Protein 2CCQ (pdb70)

B-factor: mean 21.94, std 9.32, range [10.46, 54.35]

Radius of gyration: 12.27 Å; Cα contacts (8 Å, |Δi|>4): 135; chains: 1; bounding box: 25×28×32 Å

GO terms:
  GO:0000224 peptide-N4-(N-acetyl-beta-glucosaminyl)asparagine amidase activity (F, 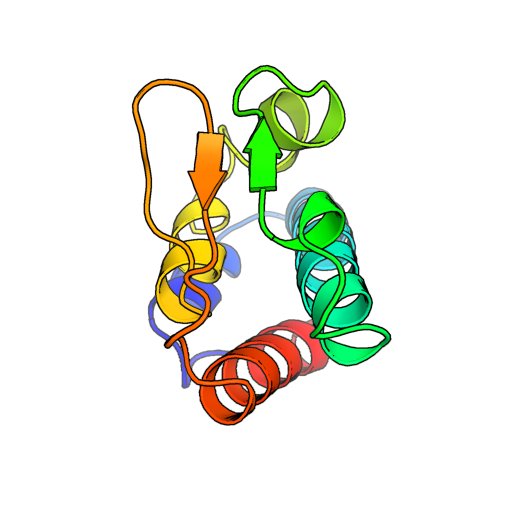IGI)
  GO:0000224 peptide-N4-(N-acetyl-beta-glucosaminyl)asparagine amidase activity (F, TAS)
  GO:0005829 cytosol (C, TAS)
  GO:0006457 protein folding (P, TAS)
  GO:0005515 protein binding (F, IPI)
  GO:0005737 cytoplasm (C, IDA)
  GO:0006516 glycoprotein catabolic process (P, IDA)

Sequence (99 aa):
GSASPAVAELCQNTPETFLEASKLLLTYADNILRNPNDEKYRSIRIGNTAFSTRLLPVRGAVECLFEMGFEEGETHLIFPKKASVEQLQKIRDLIAIER

Foldseek 3Di:
DVVDPLLVFLVPDDDVLLVLLLVVLLVLLVVCVVPVPDQVSFKDFCPDPSNVPRAPPGTSRVVLVVQLQWPDDPTITGRDNPGDNVSNVVSNVVSVVVD

CATH classification: 1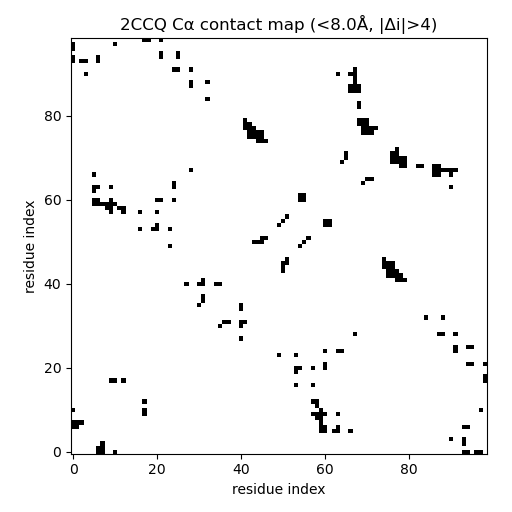.20.58.2190

Secondary structure (DSSP, 8-state):
-TTSHHHHHHTSS-HHHHHHHHHHHHHHHHHHHH-TT-GGGGEEETT-HHHHHHTTTSTTHHHHHHHHT-EE-SSEEE--TTS-HHHHHHHHHHHHTT-

Organism: Homo sapiens (NCBI:txid9606)

Nearest PDB structures (foldseek):
  2ccq-assembly1_A  TM=1.010E+00  e=1.259E-17  Homo sapiens
  2cm0-assembly1_A  TM=1.009E+00  e=4.003E-17  Homo sapiens
  2hpj-assembly1_A  TM=9.943E-01  e=2.672E-15  Mus musculus
  2d5u-assembly1_A  TM=7.540E-01  e=5.397E-12  Mus musculus
  8fcr-assembly1_G  TM=7.602E-01  e=5.548E-04  Homo sapiens

InterPro domains:
  IPR002931 Transglutaminase-like [PF01841] (274-354)
  IPR002931 Transglutaminase-like [SM00460] (301-356)
  IPR006588 Peptide N glycanase, PAW domain [PF04721] (457-651)
  IPR006588 Peptide N glycanase, PAW domain [PS51398] (454-654)
  IPR006588 Peptide N glycanase, PAW domain [SM00613] (487-579)
  IPR008979 Galactose-binding-like domain superfamily [SSF49785] (477-653)
  IPR018997 PUB domain [PF09409] (26-102)
  IPR036339 PUB-like domain superfamily [SSF143503] (13-116)
  IPR038680 PAW domain superfamily [G3DSA:2.60.120.1020] (474-654)
  IPR038765 Papain-like cysteine peptidase superfamily [SSF54001] (172-447)
  IPR050883 Peptide-N(4)-(N-acetyl-beta-glucosaminyl)asparagine amidase [PTHR12143] (3-651)

Solvent-accessible surface area: 5670 Å² total; per-residue (Å²): 3,106,82,2,97,5,0,37,68,0,50,110,39,89,97,130,45,14,71,89,0,0,132,16,0,19,58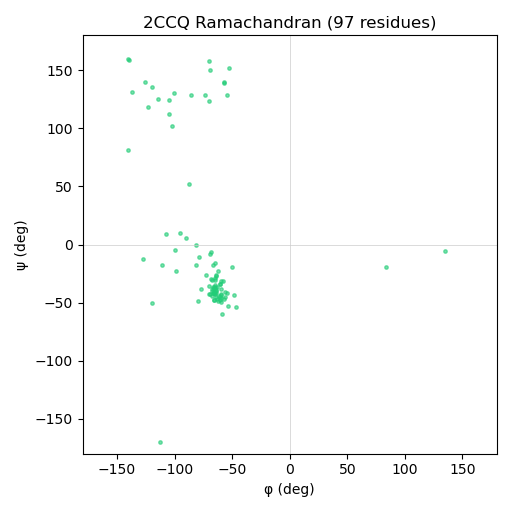,29,0,36,36,0,53,155,68,54,147,53,140,130,64,23,46,10,126,40,49,49,108,16,2,36,92,93,0,100,94,21,130,3,0,20,84,0,0,81,49,0,20,4,96,114,33,181,82,60,1,72,2,24,188,181,21,52,59,127,66,0,75,117,4,55,63,27,0,31,119,69,132

Structure (mmCIF, N/CA/C/O backbone):
data_2CCQ
#
_entry.id   2CCQ
#
_cell.length_a   73.516
_cell.length_b   73.516
_cell.length_c   33.001
_cell.angle_alpha   90.00
_cell.angle_beta   90.00
_cell.angle_gamma   120.00
#
_symmetry.space_group_name_H-M   'P 65'
#
loop_
_entity.id
_entity.type
_entity.pdbx_description
1 polymer 'PEPTIDE N-GLYCANASE HOMOLOG'
2 non-polymer GLYCEROL
3 water water
#
loop_
_atom_site.group_PDB
_atom_site.id
_atom_site.type_symbol
_atom_site.label_atom_id
_atom_site.label_alt_id
_atom_site.label_comp_id
_atom_site.label_asym_id
_atom_site.label_entity_id
_atom_site.label_seq_id
_atom_site.pdbx_PDB_ins_code
_atom_site.Cartn_x
_atom_site.Cartn_y
_atom_site.Cartn_z
_atom_site.occupancy
_atom_site.B_iso_or_equiv
_atom_site.auth_seq_id
_atom_site.auth_comp_id
_atom_site.auth_asym_id
_atom_site.auth_atom_id
_atom_site.pdbx_PDB_model_num
ATOM 1 N N . GLY A 1 1 ? 44.934 31.452 11.090 1.00 23.17 11 GLY A N 1
ATOM 2 C CA . GLY A 1 1 ? 43.768 32.275 10.699 1.00 30.29 11 GLY A CA 1
ATOM 3 C C . GLY A 1 1 ? 42.439 31.791 11.246 1.00 30.83 11 GLY A C 1
ATOM 4 O O . GLY A 1 1 ? 42.179 31.898 12.441 1.00 28.99 11 GLY A O 1
ATOM 5 N N . SER A 1 2 ? 41.606 31.247 10.362 1.00 33.31 12 SER A N 1
ATOM 6 C CA . SER A 1 2 ? 40.281 30.756 10.723 1.00 33.69 12 SER A CA 1
ATOM 7 C C . SER A 1 2 ? 40.237 29.822 11.931 1.00 33.19 12 SER A C 1
ATOM 8 O O . SER A 1 2 ? 39.177 29.633 12.524 1.00 34.13 12 SER A O 1
ATOM 11 N N . ALA A 1 3 ? 41.374 29.234 12.295 1.00 31.66 13 ALA A N 1
ATOM 12 C CA . ALA A 1 3 ? 41.417 28.337 13.447 1.00 30.30 13 ALA A CA 1
ATOM 13 C C . ALA A 1 3 ? 41.162 29.142 14.719 1.00 29.84 13 ALA A C 1
ATOM 14 O O . ALA A 1 3 ? 40.840 28.588 15.772 1.00 29.89 13 ALA A O 1
ATOM 16 N N . SER A 1 4 ? 41.312 30.458 14.606 1.00 25.98 14 SER A N 1
ATOM 17 C CA . SER A 1 4 ? 41.096 31.367 15.724 1.00 24.18 14 SER A CA 1
ATOM 18 C C . SER A 1 4 ? 39.900 32.275 15.453 1.00 22.52 14 SER A C 1
ATOM 19 O O . SER A 1 4 ? 39.841 32.949 14.425 1.00 21.53 14 SER A O 1
ATOM 22 N N . PRO A 1 5 ? 38.920 32.291 16.370 1.00 22.42 15 PRO A N 1
ATOM 23 C CA . PRO A 1 5 ? 37.730 33.132 16.207 1.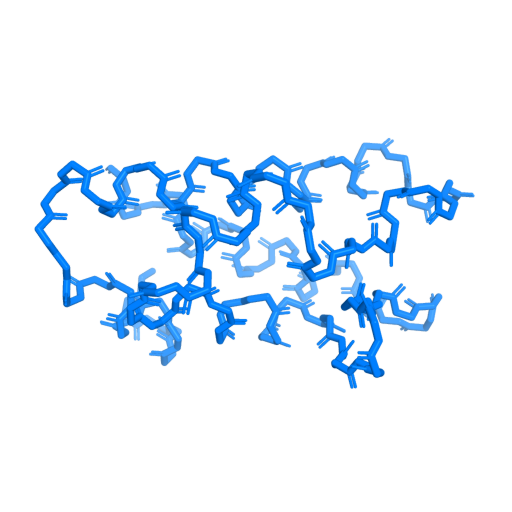00 21.56 15 PRO A CA 1
ATOM 24 C C . PRO A 1 5 ? 38.079 34.611 16.023 1.00 20.83 15 PRO A C 1
ATOM 25 O O . PRO A 1 5 ? 37.530 35.284 15.152 1.00 18.91 15 PRO A O 1
ATOM 29 N N . ALA A 1 6 ? 38.994 35.114 16.847 1.00 19.95 16 ALA A N 1
ATOM 30 C CA . ALA A 1 6 ? 39.400 36.513 16.758 1.00 18.24 16 ALA A CA 1
ATOM 31 C C . ALA A 1 6 ? 40.121 36.799 15.444 1.00 17.83 16 ALA A C 1
ATOM 32 O O . ALA A 1 6 ? 39.905 37.841 14.831 1.00 17.47 16 ALA A O 1
ATOM 34 N N . VAL A 1 7 ? 40.984 35.884 15.010 1.00 19.21 17 VAL A N 1
ATOM 35 C CA . VAL A 1 7 ? 41.693 36.091 13.752 1.00 18.53 17 VAL A CA 1
ATOM 36 C C . VAL A 1 7 ? 40.687 36.062 12.606 1.00 18.87 17 VAL A C 1
ATOM 37 O O . VAL A 1 7 ? 40.795 36.838 11.661 1.00 16.70 17 VAL A O 1
ATOM 41 N N . ALA A 1 8 ? 39.698 35.175 12.702 1.00 19.64 18 ALA A N 1
ATOM 42 C CA . ALA A 1 8 ? 38.678 35.080 11.662 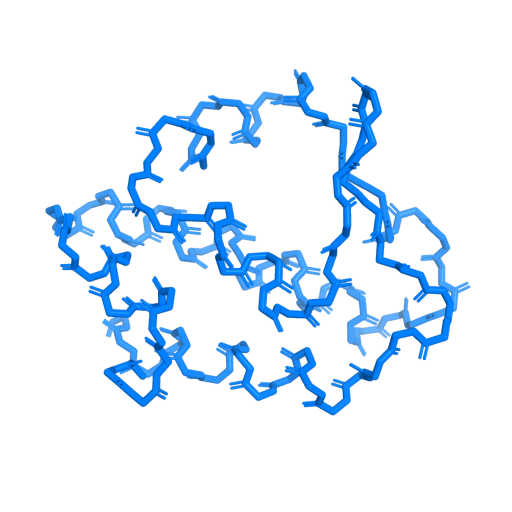1.00 20.41 18 ALA A CA 1
ATOM 43 C C . ALA A 1 8 ? 37.965 36.424 11.540 1.00 19.77 18 ALA A C 1
ATOM 44 O O . ALA A 1 8 ? 37.620 36.861 10.441 1.00 20.17 18 ALA A O 1
ATOM 46 N N . GLU A 1 9 ? 37.744 37.073 12.680 1.00 18.17 19 GLU A N 1
ATOM 47 C CA . GLU A 1 9 ? 37.097 38.378 12.707 1.00 18.76 19 GLU A CA 1
ATOM 48 C C . GLU A 1 9 ? 38.035 39.423 12.118 1.00 18.31 19 GLU A C 1
ATOM 49 O O . GLU A 1 9 ? 37.613 40.290 11.354 1.00 17.81 19 GLU A O 1
ATOM 55 N N . LEU A 1 10 ? 39.312 39.341 12.487 1.00 16.59 20 LEU A N 1
ATOM 56 C CA . LEU A 1 10 ? 40.303 40.282 11.984 1.00 16.87 20 LEU A CA 1
ATOM 57 C C . LEU A 1 10 ? 40.382 40.181 10.463 1.00 17.48 20 LEU A C 1
ATOM 58 O O . LEU A 1 10 ? 40.605 41.179 9.772 1.00 15.85 20 LEU A O 1
ATOM 63 N N . CYS A 1 11 ? 40.189 38.971 9.945 1.00 19.16 21 CYS A N 1
ATOM 64 C CA . CYS A 1 11 ? 40.234 38.741 8.505 1.00 21.17 21 CYS A CA 1
ATOM 65 C C . CYS A 1 11 ? 39.110 39.454 7.762 1.00 21.91 21 CYS A C 1
ATOM 66 O O . CYS A 1 11 ? 39.169 39.606 6.542 1.00 21.92 21 CYS A O 1
ATOM 69 N N . GLN A 1 12 ? 38.087 39.885 8.495 1.00 21.36 22 GLN A N 1
ATOM 70 C CA . GLN A 1 12 ? 36.967 40.599 7.892 1.00 23.25 22 GLN A CA 1
ATOM 71 C C . GLN A 1 12 ? 37.287 42.091 7.833 1.00 23.57 22 GLN A C 1
ATOM 72 O O . GLN A 1 12 ? 36.517 42.935 8.304 1.00 26.70 22 GLN A O 1
ATOM 78 N N . ASN A 1 13 ? 38.449 42.398 7.270 1.00 20.22 23 ASN A N 1
ATOM 79 C CA . ASN A 1 13 ? 38.922 43.766 7.107 1.00 19.32 23 ASN A CA 1
ATOM 80 C C . ASN A 1 13 ? 39.579 43.837 5.740 1.00 18.52 23 ASN A C 1
ATOM 81 O O . ASN A 1 13 ? 39.956 42.810 5.180 1.00 19.85 23 ASN A O 1
ATOM 86 N N . THR A 1 14 ? 39.715 45.041 5.202 1.00 18.97 24 THR A N 1
ATOM 87 C CA . THR A 1 14 ? 40.381 45.200 3.920 1.00 19.54 24 THR A CA 1
ATOM 88 C C . THR A 1 14 ? 41.864 44.908 4.163 1.00 19.08 24 THR A C 1
ATOM 89 O O . THR A 1 14 ? 42.340 45.000 5.295 1.00 19.45 24 THR A O 1
ATOM 93 N N . PRO A 1 15 ? 42.605 44.542 3.108 1.00 18.23 25 PRO A N 1
ATOM 94 C CA . PRO A 1 15 ? 44.036 44.218 3.162 1.00 18.97 25 PRO A CA 1
ATOM 95 C C . PRO A 1 15 ? 44.953 45.175 3.924 1.00 17.91 25 PRO A C 1
ATOM 96 O O . PRO A 1 15 ? 45.704 44.746 4.802 1.00 18.09 25 PRO A O 1
ATOM 100 N N . GLU A 1 16 ? 44.907 46.462 3.588 1.00 18.75 26 GLU A N 1
ATOM 101 C CA . GLU A 1 16 ? 45.776 47.438 4.253 1.00 18.61 26 GLU A CA 1
ATOM 102 C C . GLU A 1 16 ? 45.546 47.499 5.756 1.00 18.49 26 GLU A C 1
ATOM 103 O O . GLU A 1 16 ? 46.500 47.541 6.534 1.00 19.34 26 GLU A O 1
ATOM 109 N N . THR A 1 17 ? 44.280 47.501 6.163 1.00 17.95 27 THR A N 1
ATOM 110 C CA . THR A 1 17 ? 43.938 47.549 7.577 1.00 17.12 27 THR A CA 1
ATOM 111 C C . THR A 1 17 ? 44.355 46.259 8.273 1.00 16.81 27 THR A C 1
ATOM 112 O O . THR A 1 17 ? 44.844 46.286 9.408 1.00 17.03 27 THR A O 1
ATOM 116 N N . PHE A 1 18 ? 44.165 45.128 7.600 1.00 15.76 28 PHE A N 1
ATOM 117 C CA . PHE A 1 18 ? 44.551 43.850 8.185 1.00 16.89 28 PHE A CA 1
ATOM 118 C C . PHE A 1 18 ? 46.058 43.824 8.405 1.00 17.44 28 PHE A C 1
ATOM 119 O O . PHE A 1 18 ? 46.531 43.426 9.468 1.00 17.78 28 PHE A O 1
ATOM 127 N N . LEU A 1 19 ? 46.808 44.240 7.390 1.00 17.77 29 LEU A N 1
ATOM 128 C CA . LEU A 1 19 ? 48.262 44.236 7.490 1.00 16.78 29 LEU A CA 1
ATOM 129 C C . LEU A 1 19 ? 48.767 45.180 8.570 1.00 16.32 29 LEU A C 1
ATOM 130 O O . LEU A 1 19 ? 49.697 44.849 9.303 1.00 16.08 29 LEU A O 1
ATOM 135 N N . GLU A 1 20 ? 48.143 46.347 8.679 1.00 16.12 30 GLU A N 1
ATOM 136 C CA . GLU A 1 20 ? 48.543 47.330 9.679 1.00 16.67 30 GLU A CA 1
ATOM 137 C C . GLU A 1 20 ? 48.277 46.835 11.104 1.00 16.70 30 GLU A C 1
ATOM 138 O O . GLU A 1 20 ? 49.142 46.925 11.975 1.00 16.53 30 GLU A O 1
ATOM 144 N N . ALA A 1 21 ? 47.078 46.313 11.339 1.00 14.02 31 ALA A N 1
ATOM 145 C CA . ALA A 1 21 ? 46.722 45.811 12.661 1.00 13.15 31 ALA A CA 1
ATOM 146 C C . ALA A 1 21 ? 47.533 44.568 13.010 1.00 12.73 31 ALA A C 1
ATOM 147 O O . ALA A 1 21 ? 48.040 44.443 14.126 1.00 13.01 31 ALA A O 1
ATOM 149 N N . SER A 1 22 ? 47.658 43.645 12.060 1.00 11.89 32 SER A N 1
ATOM 150 C CA . SER A 1 22 ? 48.404 42.423 12.329 1.00 12.05 32 SER A CA 1
ATOM 151 C C . SER A 1 22 ? 49.874 42.703 12.623 1.00 12.02 32 SER A C 1
ATOM 152 O O . SER A 1 22 ? 50.470 42.045 13.475 1.00 11.77 32 SER A O 1
ATOM 155 N N . LYS A 1 23 ? 50.463 43.678 11.937 1.00 11.89 33 LYS A N 1
ATOM 156 C CA . LYS A 1 23 ? 51.865 43.998 12.185 1.00 11.40 33 LYS A CA 1
ATOM 157 C C . LYS A 1 23 ? 52.054 44.429 13.639 1.00 13.05 33 LYS A C 1
ATOM 158 O O . LYS A 1 23 ? 52.989 43.983 14.318 1.00 12.95 33 LYS A O 1
ATOM 164 N N . LEU A 1 24 ? 51.165 45.294 14.121 1.00 13.10 34 LEU A N 1
ATOM 165 C CA . LEU A 1 24 ? 51.243 45.765 15.498 1.00 12.56 34 LEU A CA 1
ATOM 166 C C . LEU A 1 24 ? 50.993 44.613 16.474 1.00 12.48 34 LEU A C 1
ATOM 167 O O . LEU A 1 24 ? 51.675 44.495 17.491 1.00 12.48 34 LEU A O 1
ATOM 172 N N . LEU A 1 25 ? 50.017 43.757 16.171 1.00 12.02 35 LEU A N 1
ATOM 173 C CA . LEU A 1 25 ? 49.733 42.623 17.042 1.00 12.42 35 LEU A CA 1
ATOM 174 C C . LEU A 1 25 ? 50.958 41.716 17.166 1.00 11.20 35 LEU A C 1
ATOM 175 O O . LEU A 1 25 ? 51.285 41.249 18.259 1.00 11.92 35 LEU A O 1
ATOM 180 N N . LEU A 1 26 ? 51.631 41.460 16.048 1.00 12.41 36 LEU A N 1
ATOM 181 C CA . LEU A 1 26 ? 52.819 40.615 16.082 1.00 12.48 36 LEU A CA 1
ATOM 182 C C . LEU A 1 26 ? 53.927 41.284 16.888 1.00 12.09 36 LEU A C 1
ATOM 183 O O . LEU A 1 26 ? 54.684 40.614 17.593 1.00 12.79 36 LEU A O 1
ATOM 188 N N . THR A 1 27 ? 54.025 42.605 16.787 1.00 12.20 37 THR A N 1
ATOM 189 C CA . THR A 1 27 ? 55.051 43.319 17.536 1.00 12.91 37 THR A CA 1
ATOM 190 C C . THR A 1 27 ? 54.825 43.173 19.039 1.00 12.42 37 THR A C 1
ATOM 191 O O . THR A 1 27 ? 55.764 42.910 19.793 1.00 12.62 37 THR A O 1
ATOM 195 N N . TYR A 1 28 ? 53.581 43.336 19.480 1.00 11.96 38 TYR A N 1
ATOM 196 C CA . TYR A 1 28 ? 53.277 43.202 20.900 1.00 11.67 38 TYR A CA 1
ATOM 197 C C . TYR A 1 28 ? 53.604 41.795 21.404 1.00 12.31 38 TYR A C 1
ATOM 198 O O . TYR A 1 28 ? 54.196 41.627 22.474 1.00 12.94 38 TYR A O 1
ATOM 207 N N . ALA A 1 29 ? 53.223 40.784 20.633 1.00 12.98 39 ALA A N 1
ATOM 208 C CA . ALA A 1 29 ? 53.483 39.408 21.033 1.00 13.72 39 ALA A CA 1
ATOM 209 C C . ALA A 1 29 ? 54.985 39.140 21.058 1.00 12.84 39 ALA A C 1
ATOM 210 O O . ALA A 1 29 ? 55.515 38.597 22.028 1.00 14.39 39 ALA A O 1
ATOM 212 N N . ASP A 1 30 ? 55.673 39.541 19.992 1.00 12.64 40 ASP A N 1
ATOM 213 C CA . ASP A 1 30 ? 57.112 39.323 19.894 1.00 13.99 40 ASP A CA 1
ATOM 214 C C . ASP A 1 30 ? 57.932 40.001 20.987 1.00 14.03 40 ASP A C 1
ATOM 215 O O . ASP A 1 30 ? 58.962 39.473 21.412 1.00 14.47 40 ASP A O 1
ATOM 220 N N . ASN A 1 31 ? 57.492 41.169 21.444 1.00 13.19 41 ASN A N 1
ATOM 221 C CA . ASN A 1 31 ? 58.231 41.861 22.494 1.00 13.04 41 ASN A CA 1
ATOM 222 C C . ASN A 1 31 ? 58.230 41.039 23.776 1.00 13.76 41 ASN A C 1
ATOM 223 O O . ASN A 1 31 ? 59.256 40.929 24.454 1.00 14.77 41 ASN A O 1
ATOM 228 N N . ILE A 1 32 ? 57.080 40.460 24.103 1.00 12.29 42 ILE A N 1
ATOM 229 C CA . ILE A 1 32 ? 56.960 39.640 25.300 1.00 12.71 42 ILE A CA 1
ATOM 230 C C . ILE A 1 32 ? 57.741 38.343 25.126 1.00 15.20 42 ILE A C 1
ATOM 231 O O . ILE A 1 32 ? 58.434 37.904 26.037 1.00 15.82 42 ILE A O 1
ATOM 236 N N . LEU A 1 33 ? 57.629 37.736 23.949 1.00 15.99 43 LEU A N 1
ATOM 237 C CA . LEU A 1 33 ? 58.329 36.484 23.674 1.00 17.61 43 LEU A CA 1
ATOM 238 C C . LEU A 1 33 ? 59.842 36.673 23.678 1.00 19.79 43 LEU A C 1
ATOM 239 O O . LEU A 1 33 ? 60.589 35.746 23.994 1.00 21.75 43 LEU A O 1
ATOM 244 N N . ARG A 1 34 ? 60.294 37.875 23.333 1.00 19.07 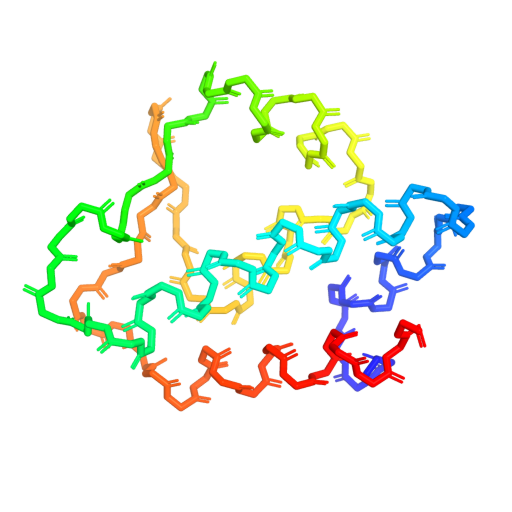44 ARG A N 1
ATOM 245 C CA . ARG A 1 34 ? 61.723 38.170 23.316 1.00 21.20 44 ARG A CA 1
ATOM 246 C C . ARG A 1 34 ? 62.246 38.381 24.737 1.00 21.48 44 ARG A C 1
ATOM 247 O O . ARG A 1 34 ? 63.358 37.965 25.062 1.00 22.47 44 ARG A O 1
ATOM 255 N N . ASN A 1 35 ? 61.440 39.033 25.575 1.00 20.55 45 ASN A N 1
ATOM 256 C CA . ASN A 1 35 ? 61.800 39.299 26.968 1.00 21.41 45 ASN A CA 1
ATOM 257 C C . ASN A 1 35 ? 60.563 39.119 27.844 1.00 20.25 45 ASN A C 1
ATOM 258 O O . ASN A 1 35 ? 59.899 40.091 28.209 1.00 18.48 45 ASN A O 1
ATOM 263 N N . PRO A 1 36 ? 60.241 37.864 28.201 1.00 19.07 46 PRO A N 1
ATOM 264 C CA . PRO A 1 36 ? 59.074 37.555 29.032 1.00 19.63 46 PRO A CA 1
ATOM 265 C C . PRO A 1 36 ? 59.135 38.020 30.482 1.00 21.07 46 PRO A C 1
ATOM 266 O O . PRO A 1 36 ? 58.148 37.906 31.209 1.00 19.90 46 PRO A O 1
ATOM 270 N N . ASN A 1 37 ? 60.279 38.550 30.901 1.00 22.26 47 ASN A N 1
ATOM 271 C CA . ASN A 1 37 ? 60.431 39.000 32.280 1.00 26.01 47 ASN A CA 1
ATOM 272 C C . ASN A 1 37 ? 60.454 40.519 32.441 1.00 27.28 47 ASN A C 1
ATOM 273 O O . ASN A 1 37 ? 60.742 41.025 33.526 1.00 29.61 47 ASN A O 1
ATOM 278 N N . ASP A 1 38 ? 60.145 41.240 31.367 1.00 26.12 48 ASP A N 1
ATOM 279 C CA . ASP A 1 38 ? 60.123 42.703 31.396 1.00 26.13 48 ASP A CA 1
ATOM 280 C C . ASP A 1 38 ? 58.667 43.168 31.420 1.00 25.16 48 ASP A C 1
ATOM 281 O O . ASP A 1 38 ? 57.940 43.003 30.439 1.00 23.24 48 ASP A O 1
ATOM 286 N N . GLU A 1 39 ? 58.244 43.757 32.536 1.00 23.59 49 GLU A N 1
ATOM 287 C CA . GLU A 1 39 ? 56.860 44.207 32.670 1.00 23.37 49 GLU A CA 1
ATOM 288 C C . GLU A 1 39 ? 56.436 45.281 31.675 1.00 21.41 49 GLU A C 1
ATOM 289 O O . GLU A 1 39 ? 55.253 45.434 31.391 1.00 20.15 49 GLU A O 1
ATOM 295 N N . LYS A 1 40 ? 57.402 46.016 31.138 1.00 21.33 50 LYS A N 1
ATOM 296 C CA . LYS A 1 40 ? 57.105 47.066 30.172 1.00 22.10 50 LYS A CA 1
ATOM 297 C C . LYS A 1 40 ? 56.325 46.534 28.968 1.00 20.18 50 LYS A C 1
ATOM 298 O O . LYS A 1 40 ? 55.391 47.174 28.486 1.00 20.01 50 LYS A O 1
ATOM 304 N N . TYR A 1 41 ? 56.710 45.354 28.495 1.00 16.56 51 TYR A N 1
ATOM 305 C CA . TYR A 1 41 ? 56.069 44.741 27.337 1.00 14.49 51 TYR A CA 1
ATOM 306 C C . TYR A 1 41 ? 54.736 44.081 27.666 1.00 12.88 51 TYR A C 1
ATOM 307 O O . TYR A 1 41 ? 53.987 43.699 26.764 1.00 14.39 51 TYR A O 1
ATOM 316 N N . ARG A 1 42 ? 54.438 43.956 28.954 1.00 12.25 52 ARG A N 1
ATOM 317 C CA . ARG A 1 42 ? 53.197 43.322 29.379 1.00 14.81 52 ARG A CA 1
ATOM 318 C C . ARG A 1 42 ? 52.059 44.294 29.654 1.00 15.25 52 ARG A C 1
ATOM 319 O O . ARG A 1 42 ? 51.024 43.907 30.193 1.00 16.86 52 ARG A O 1
ATOM 327 N N . SER A 1 43 ? 52.252 45.557 29.292 1.00 15.76 53 SER A N 1
ATOM 328 C CA . SER A 1 43 ? 51.204 46.553 29.476 1.00 16.92 53 SER A CA 1
ATOM 329 C C . SER A 1 43 ? 51.113 47.441 28.241 1.00 16.68 53 SER A C 1
ATOM 330 O O . SER A 1 43 ? 52.124 47.931 27.731 1.00 19.43 53 SER A O 1
ATOM 333 N N . ILE A 1 44 ? 49.895 47.620 27.743 1.00 15.23 54 ILE A N 1
ATOM 334 C CA . ILE A 1 44 ? 49.658 48.452 26.572 1.00 14.49 54 ILE A CA 1
ATOM 335 C C . ILE A 1 44 ? 48.648 49.503 27.000 1.00 13.97 54 ILE A C 1
ATOM 336 O O . ILE A 1 44 ? 47.533 49.171 27.390 1.00 13.90 54 ILE A O 1
ATOM 341 N N . ARG A 1 45 ? 49.039 50.769 26.947 1.00 13.45 55 ARG A N 1
ATOM 342 C CA . ARG A 1 45 ? 48.128 51.826 27.347 1.00 13.70 55 ARG A CA 1
ATOM 343 C C . ARG A 1 45 ? 47.069 51.984 26.257 1.00 13.67 55 ARG A C 1
ATOM 344 O O . ARG A 1 45 ? 47.390 52.113 25.079 1.00 14.16 55 ARG A O 1
ATOM 352 N N . ILE A 1 46 ? 45.802 51.957 26.656 1.00 13.19 56 ILE A N 1
ATOM 353 C CA . ILE A 1 46 ? 44.709 52.087 25.703 1.00 15.37 56 ILE A CA 1
ATOM 354 C C . ILE A 1 46 ? 44.773 53.411 24.936 1.00 15.70 56 ILE A C 1
ATOM 355 O O . ILE A 1 46 ? 44.382 53.481 23.767 1.00 16.98 56 ILE A O 1
ATOM 360 N N . GLY A 1 47 ? 45.282 54.452 25.589 1.00 13.37 57 GLY A N 1
ATOM 361 C CA . GLY A 1 47 ? 45.395 55.752 24.944 1.00 14.30 57 GLY A CA 1
ATOM 362 C C . GLY A 1 47 ? 46.615 55.913 24.053 1.00 13.99 57 GLY A C 1
ATOM 363 O O . GLY A 1 47 ? 46.820 56.968 23.451 1.00 14.73 57 GLY A O 1
ATOM 364 N N . ASN A 1 48 ? 47.436 54.872 23.976 1.00 13.87 58 ASN A N 1
ATOM 365 C CA . ASN A 1 48 ? 48.641 54.888 23.151 1.00 14.46 58 ASN A CA 1
ATOM 366 C C . ASN A 1 48 ? 48.264 55.188 21.695 1.00 14.64 58 ASN A C 1
ATOM 367 O O . ASN A 1 48 ? 47.247 54.699 21.205 1.00 16.04 58 ASN A O 1
ATOM 372 N N . THR A 1 49 ? 49.078 56.000 21.019 1.00 14.91 59 THR A N 1
ATOM 373 C CA . THR A 1 49 ? 48.817 56.374 19.630 1.00 16.60 59 THR A CA 1
ATOM 374 C C . THR A 1 49 ? 48.606 55.186 18.695 1.00 16.02 59 THR A C 1
ATOM 375 O O . THR A 1 49 ? 47.603 55.120 17.984 1.00 17.56 59 THR A O 1
ATOM 379 N N . ALA A 1 50 ? 49.543 54.246 18.696 1.00 15.53 60 ALA A N 1
ATOM 380 C CA . ALA A 1 50 ? 49.429 53.082 17.823 1.00 15.88 60 ALA A CA 1
ATOM 381 C C . ALA A 1 50 ? 48.206 52.225 18.143 1.00 15.98 60 ALA A C 1
ATOM 382 O O . ALA A 1 50 ? 47.439 51.861 17.248 1.00 17.44 60 ALA A O 1
ATOM 384 N N . PHE A 1 51 ? 48.019 51.901 19.417 1.00 13.88 61 PHE A N 1
ATOM 385 C CA . PHE A 1 51 ? 46.886 51.074 19.822 1.00 15.18 61 PHE A CA 1
ATOM 386 C C . PHE A 1 51 ? 45.535 51.708 19.494 1.00 16.88 61 PHE A C 1
ATOM 387 O O . PHE A 1 51 ? 44.661 51.059 18.916 1.00 16.21 61 PHE A O 1
ATOM 395 N N . SER A 1 52 ? 45.377 52.980 19.846 1.00 16.45 62 SER A N 1
ATOM 396 C CA . SER A 1 52 ? 44.116 53.681 19.629 1.00 18.16 62 SER A CA 1
ATOM 397 C C . SER A 1 52 ? 43.750 53.943 18.173 1.00 18.95 62 SER A C 1
ATOM 398 O O . SER A 1 52 ? 42.567 53.997 17.835 1.00 20.00 62 SER A O 1
ATOM 401 N N . THR A 1 53 ? 44.750 54.100 17.314 1.00 19.36 63 THR A N 1
ATOM 402 C CA . THR A 1 53 ? 44.478 54.377 15.906 1.00 21.07 63 THR A CA 1
ATOM 403 C C . THR A 1 53 ? 44.543 53.169 14.978 1.00 21.73 63 THR A C 1
ATOM 404 O O . THR A 1 53 ? 43.937 53.187 13.905 1.00 22.03 63 THR A O 1
ATOM 408 N N . ARG A 1 54 ? 45.254 52.120 15.382 1.00 19.22 64 ARG A N 1
ATOM 409 C CA . ARG A 1 54 ? 45.387 50.944 14.525 1.00 19.08 64 ARG A CA 1
ATOM 410 C C . ARG A 1 54 ? 44.683 49.674 14.990 1.00 18.23 64 ARG A C 1
ATOM 411 O O . ARG A 1 54 ? 44.478 48.757 14.192 1.00 19.85 64 ARG A O 1
ATOM 419 N N . LEU A 1 55 ? 44.316 49.599 16.267 1.00 17.52 65 LEU A N 1
ATOM 420 C CA . LEU A 1 55 ? 43.653 48.400 16.771 1.00 16.50 65 LEU A CA 1
ATOM 421 C C . LEU A 1 55 ? 42.262 48.628 17.342 1.00 19.83 65 LEU A C 1
ATOM 422 O O . LEU A 1 55 ? 41.317 47.923 16.994 1.00 18.10 65 LEU A O 1
ATOM 427 N N . LEU A 1 56 ? 42.139 49.605 18.230 1.00 19.94 66 LEU A N 1
ATOM 428 C CA . LEU A 1 56 ? 40.861 49.889 18.867 1.00 22.17 66 LEU A CA 1
ATOM 429 C C . LEU A 1 56 ? 39.666 49.995 17.915 1.00 23.70 66 LEU A C 1
ATOM 430 O O . LEU A 1 56 ? 38.597 49.457 18.198 1.00 23.85 66 LEU A O 1
ATOM 435 N N . PRO A 1 57 ? 39.830 50.682 16.772 1.00 24.50 67 PRO A N 1
ATOM 436 C CA . PRO A 1 57 ? 38.709 50.815 15.836 1.00 25.03 67 PRO A CA 1
ATOM 437 C C . PRO A 1 57 ? 38.607 49.719 14.779 1.00 24.22 67 PRO A C 1
ATOM 438 O O . PRO A 1 57 ? 37.759 49.794 13.887 1.00 25.56 67 PRO A O 1
ATOM 442 N N . VAL A 1 58 ? 39.457 48.703 14.881 1.00 21.04 68 VAL A N 1
ATOM 443 C CA . VAL A 1 58 ? 39.458 47.622 13.899 1.00 18.96 68 VAL A CA 1
ATOM 444 C C . VAL A 1 58 ? 38.828 46.330 14.397 1.00 17.91 68 VAL A C 1
ATOM 445 O O . VAL A 1 58 ? 39.228 45.778 15.419 1.00 17.49 68 VAL A O 1
ATOM 449 N N . ARG A 1 59 ? 37.833 45.846 13.658 1.00 17.47 69 ARG A N 1
ATOM 450 C CA . ARG A 1 59 ? 37.140 44.615 14.007 1.00 17.05 69 ARG A CA 1
ATOM 451 C C . ARG A 1 59 ? 38.107 43.442 14.181 1.00 16.43 69 ARG A C 1
ATOM 452 O O . ARG A 1 59 ? 38.938 43.183 13.309 1.00 16.79 69 ARG A O 1
ATOM 460 N N . GLY A 1 60 ? 37.997 42.753 15.318 1.00 14.88 70 GLY A N 1
ATOM 461 C CA . GLY A 1 60 ? 38.834 41.600 15.607 1.00 15.10 70 GLY A CA 1
ATOM 462 C C . GLY A 1 60 ? 40.215 41.853 16.197 1.00 14.16 70 GLY A C 1
ATOM 463 O O . GLY A 1 60 ? 40.804 40.953 16.794 1.00 15.16 70 GLY A O 1
ATOM 464 N N . ALA A 1 61 ? 40.722 43.072 16.048 1.00 15.71 71 ALA A N 1
ATOM 465 C CA . ALA A 1 61 ? 42.058 43.421 16.532 1.00 13.69 71 ALA A CA 1
ATOM 466 C C . ALA A 1 61 ? 42.281 43.230 18.029 1.00 15.39 71 ALA A C 1
ATOM 467 O O . ALA A 1 61 ? 43.164 42.471 18.441 1.00 14.82 71 ALA A O 1
ATOM 469 N N . VAL A 1 62 ? 41.494 43.919 18.847 1.00 14.81 72 VAL A N 1
ATOM 470 C CA . VAL A 1 62 ? 41.652 43.794 20.289 1.00 15.14 72 VAL A CA 1
ATOM 471 C C . VAL A 1 62 ? 41.320 42.371 20.739 1.00 14.96 72 VAL A C 1
ATOM 472 O O . VAL A 1 62 ? 41.949 41.840 21.656 1.00 16.07 72 VAL A O 1
ATOM 476 N N . GLU A 1 63 ? 40.349 41.742 20.078 1.00 15.10 73 GLU A N 1
ATOM 477 C CA . GLU A 1 63 ? 39.976 40.375 20.418 1.00 15.50 73 GLU A CA 1
ATOM 478 C C . GLU A 1 63 ? 41.171 39.433 20.285 1.00 14.59 73 GLU A C 1
ATOM 479 O O . GLU A 1 63 ? 41.268 38.443 21.011 1.00 15.68 73 GLU A O 1
ATOM 485 N N . CYS A 1 64 ? 42.079 39.733 19.356 1.00 14.12 74 CYS A N 1
ATOM 486 C CA . CYS A 1 64 ? 43.259 38.891 19.172 1.00 14.01 74 CYS A CA 1
ATOM 487 C C . CYS A 1 64 ? 44.157 38.997 20.396 1.00 13.59 74 CYS A C 1
ATOM 488 O O . CYS A 1 64 ? 44.746 38.012 20.826 1.00 13.43 74 CYS A O 1
ATOM 491 N N . LEU A 1 65 ? 44.256 40.198 20.956 1.00 13.84 75 LEU A N 1
ATOM 492 C CA . LEU A 1 65 ? 45.067 40.395 22.151 1.00 13.49 75 LEU A CA 1
ATOM 493 C C . LEU A 1 65 ? 44.469 39.608 23.311 1.00 13.23 75 LEU A C 1
ATOM 494 O O . LEU A 1 65 ? 45.199 39.051 24.133 1.00 12.98 75 LEU A O 1
ATOM 499 N N . PHE A 1 66 ? 43.140 39.555 23.384 1.00 13.82 76 PHE A N 1
ATOM 500 C CA . PHE A 1 66 ? 42.511 38.811 24.465 1.00 14.91 76 PHE A CA 1
ATOM 501 C C . PHE A 1 66 ? 42.795 37.327 24.301 1.00 13.64 76 PHE A C 1
ATOM 502 O O . PHE A 1 66 ? 43.083 36.635 25.277 1.00 15.85 76 PHE A O 1
ATOM 510 N N . GLU A 1 67 ? 42.726 36.833 23.066 1.00 14.32 77 GLU A N 1
ATOM 511 C CA . GLU A 1 67 ? 43.010 35.425 22.832 1.00 14.24 77 GLU A CA 1
ATOM 512 C C . GLU A 1 67 ? 44.467 35.107 23.164 1.00 13.62 77 GLU A C 1
ATOM 513 O O . GLU A 1 67 ? 44.788 33.996 23.587 1.00 15.82 77 GLU A O 1
ATOM 519 N N . MET A 1 68 ? 45.351 36.083 22.979 1.00 13.45 78 MET A N 1
ATOM 520 C CA . MET A 1 68 ? 46.762 35.882 23.292 1.00 13.16 78 MET A CA 1
ATOM 521 C C . MET A 1 68 ? 46.962 35.728 24.792 1.00 13.52 78 MET A C 1
ATOM 522 O O . MET A 1 68 ? 47.892 35.056 25.234 1.00 15.21 78 MET A O 1
ATOM 527 N N . GLY A 1 69 ? 46.102 36.381 25.570 1.00 15.17 79 GLY A N 1
ATOM 528 C CA . GLY A 1 69 ? 46.222 36.310 27.015 1.00 13.80 79 GLY A CA 1
ATOM 529 C C . GLY A 1 69 ? 46.091 37.657 27.708 1.00 14.04 79 GLY A C 1
ATOM 530 O O . GLY A 1 69 ? 46.086 37.719 28.938 1.00 15.01 79 GLY A O 1
ATOM 531 N N . PHE A 1 70 ? 46.001 38.738 26.938 1.00 12.86 80 PHE A N 1
ATOM 532 C CA . PHE A 1 70 ? 45.848 40.069 27.536 1.00 13.49 80 PHE A CA 1
ATOM 533 C C . PHE A 1 70 ? 44.475 40.232 28.176 1.00 14.61 80 PHE A C 1
ATOM 534 O O . PHE A 1 70 ? 43.493 39.637 27.729 1.00 14.78 80 PHE A O 1
ATOM 542 N N . GLU A 1 71 ? 44.413 41.049 29.223 1.00 14.34 81 GLU A N 1
ATOM 543 C CA . GLU A 1 71 ? 43.157 41.329 29.912 1.00 14.52 81 GLU A CA 1
ATOM 544 C C . GLU A 1 71 ? 42.980 42.839 29.950 1.00 14.99 81 GLU A C 1
ATOM 545 O O . GLU A 1 71 ? 43.946 43.578 30.172 1.00 14.41 81 GLU A O 1
ATOM 551 N N . GLU A 1 72 ? 41.750 43.298 29.741 1.00 14.72 82 GLU A N 1
ATOM 552 C CA . GLU A 1 72 ? 41.486 44.729 29.726 1.00 15.30 82 GLU A CA 1
ATOM 553 C C . GLU A 1 72 ? 41.234 45.361 31.079 1.00 16.21 82 GLU A C 1
ATOM 554 O O . GLU A 1 72 ? 40.402 44.890 31.855 1.00 16.53 82 GLU A O 1
ATOM 560 N N . GLY A 1 73 ? 41.963 46.441 31.342 1.00 15.82 83 GLY A N 1
ATOM 561 C CA . GLY A 1 73 ? 41.805 47.171 32.582 1.00 17.92 83 GLY A CA 1
ATOM 562 C C . GLY A 1 73 ? 41.227 48.538 32.262 1.00 16.49 83 GLY A C 1
ATOM 563 O O . GLY A 1 73 ? 40.819 48.800 31.131 1.00 18.31 83 GLY A O 1
ATOM 564 N N . GLU A 1 74 ? 41.197 49.421 33.250 1.00 16.82 84 GLU A N 1
ATOM 565 C CA . GLU A 1 74 ? 40.654 50.756 33.047 1.00 17.70 84 GLU A CA 1
ATOM 566 C C . GLU A 1 74 ? 41.454 51.620 32.076 1.00 16.51 84 GLU A C 1
ATOM 567 O O . GLU A 1 74 ? 40.876 52.394 31.307 1.00 17.60 84 GLU A O 1
ATOM 573 N N . THR A 1 75 ? 42.777 51.487 32.107 1.00 15.12 85 THR A N 1
ATOM 574 C CA . THR A 1 75 ? 43.634 52.293 31.246 1.00 15.18 85 THR A CA 1
ATOM 575 C C . THR A 1 75 ? 44.637 51.500 30.415 1.00 14.91 85 THR A C 1
ATOM 576 O O . THR A 1 75 ? 45.241 52.047 29.489 1.00 13.96 85 THR A O 1
ATOM 580 N N . HIS A 1 76 ? 44.812 50.220 30.740 1.00 13.96 86 HIS A N 1
ATOM 581 C CA . HIS A 1 76 ? 45.767 49.378 30.019 1.00 14.10 86 HIS A CA 1
ATOM 582 C C . HIS A 1 76 ? 45.257 47.971 29.756 1.00 13.59 86 HIS A C 1
ATOM 583 O O . HIS A 1 76 ? 44.361 47.479 30.443 1.00 15.96 86 HIS A O 1
ATOM 590 N N . LEU A 1 77 ? 45.855 47.332 28.756 1.00 13.79 87 LEU A N 1
ATOM 591 C CA . LEU A 1 77 ? 45.582 45.932 28.474 1.00 13.86 87 LEU A CA 1
ATOM 592 C C . LEU A 1 77 ? 46.814 45.318 29.137 1.00 14.77 87 LEU A C 1
ATOM 593 O O . LEU A 1 77 ? 47.941 45.771 28.904 1.00 15.26 87 LEU A O 1
ATOM 598 N N . ILE A 1 78 ? 46.604 44.311 29.976 1.00 13.71 88 ILE A N 1
ATOM 599 C CA . ILE A 1 78 ? 47.696 43.690 30.714 1.00 14.44 88 ILE A CA 1
ATOM 600 C C . ILE A 1 78 ? 47.867 42.205 30.423 1.00 14.36 88 ILE A C 1
ATOM 601 O O . ILE A 1 78 ? 46.890 41.458 30.384 1.00 15.24 88 ILE A O 1
ATOM 606 N N . PHE A 1 79 ? 49.113 41.780 30.231 1.00 14.26 89 PHE A N 1
ATOM 607 C CA . PHE A 1 79 ? 49.407 40.366 30.000 1.00 13.94 89 PHE A CA 1
ATOM 608 C C . PHE A 1 79 ? 49.940 39.892 31.352 1.00 14.70 89 PHE A C 1
ATOM 609 O O . PHE A 1 79 ? 51.090 40.162 31.701 1.00 14.63 89 PHE A O 1
ATOM 617 N N . PRO A 1 80 ? 49.101 39.193 32.135 1.00 14.73 90 PRO A N 1
ATOM 618 C CA . PRO A 1 80 ? 49.460 38.680 33.463 1.00 16.27 90 PRO A CA 1
ATOM 619 C C . PRO A 1 80 ? 50.733 37.849 33.482 1.00 17.68 90 PRO A C 1
ATOM 620 O O . PRO A 1 80 ? 51.078 37.212 32.490 1.00 18.52 90 PRO A O 1
ATOM 624 N N . LYS A 1 81 ? 51.424 37.847 34.618 1.00 19.05 91 LYS A N 1
ATOM 625 C CA . LYS A 1 81 ? 52.645 37.064 34.747 1.00 21.17 91 LYS A CA 1
ATOM 626 C C . LYS A 1 81 ? 52.323 35.576 34.627 1.00 21.73 91 LYS A C 1
ATOM 627 O O . LYS A 1 81 ? 53.168 34.784 34.211 1.00 23.46 91 LYS A O 1
ATOM 633 N N . LYS A 1 82 ? 51.095 35.207 34.984 1.00 20.11 92 LYS A N 1
ATOM 634 C CA . LYS A 1 82 ? 50.651 33.815 34.931 1.00 21.30 92 LYS A CA 1
ATOM 635 C C . LYS A 1 82 ? 50.225 33.366 33.534 1.00 22.19 92 LYS A C 1
ATOM 636 O O . LYS A 1 82 ? 50.128 32.167 33.268 1.00 22.98 92 LYS A O 1
ATOM 642 N N . ALA A 1 83 ? 49.961 34.324 32.651 1.00 19.72 93 ALA A N 1
ATOM 643 C CA . ALA A 1 83 ? 49.515 34.013 31.297 1.00 20.05 93 ALA A CA 1
ATOM 644 C C . ALA A 1 83 ? 50.497 33.117 30.550 1.00 19.74 93 ALA A C 1
ATOM 645 O O . ALA A 1 83 ? 51.706 33.301 30.623 1.00 20.26 93 ALA A O 1
ATOM 647 N N . SER A 1 84 ? 49.952 32.150 29.821 1.00 19.36 94 SER A N 1
ATOM 648 C CA . SER A 1 84 ? 50.744 31.194 29.058 1.00 19.10 94 SER A CA 1
ATOM 649 C C . SER A 1 84 ? 51.452 31.779 27.841 1.00 17.07 94 SER A C 1
ATOM 650 O O . SER A 1 84 ? 50.811 32.338 26.957 1.00 16.63 94 SER A O 1
ATOM 653 N N . VAL A 1 85 ? 52.772 31.634 27.790 1.00 17.60 95 VAL A N 1
ATOM 654 C CA . VAL A 1 85 ? 53.519 32.133 26.644 1.00 18.86 95 VAL A CA 1
ATOM 655 C C . VAL A 1 85 ? 53.251 31.230 25.444 1.00 17.85 95 VAL A C 1
ATOM 656 O O . VAL A 1 85 ? 53.342 31.671 24.298 1.00 16.26 95 VAL A O 1
ATOM 660 N N . GLU A 1 86 ? 52.913 29.966 25.701 1.00 18.40 96 GLU A N 1
ATOM 661 C CA . GLU A 1 86 ? 52.608 29.046 24.607 1.00 18.59 96 GLU A CA 1
ATOM 662 C C . GLU A 1 86 ? 51.350 29.530 23.890 1.00 16.17 96 GLU A C 1
ATOM 663 O O . GLU A 1 86 ? 51.285 29.510 22.662 1.00 16.30 96 GLU A O 1
ATOM 669 N N . GLN A 1 87 ? 50.350 29.956 24.658 1.00 16.36 97 GLN A N 1
ATOM 670 C CA . GLN A 1 87 ? 49.103 30.454 24.077 1.00 14.63 97 GLN A CA 1
ATOM 671 C C . GLN A 1 87 ? 49.378 31.723 23.274 1.00 14.45 97 GLN A C 1
ATOM 672 O O . GLN A 1 87 ? 48.801 31.936 22.206 1.00 13.99 97 GLN A O 1
ATOM 678 N N . LEU A 1 88 ? 50.263 32.561 23.798 1.00 13.89 98 LEU A N 1
ATOM 679 C CA . LEU A 1 88 ? 50.644 33.801 23.131 1.00 14.09 98 LEU A CA 1
ATOM 680 C C . LEU A 1 88 ? 51.241 33.489 21.754 1.00 14.52 98 LEU A C 1
ATOM 681 O O . LEU A 1 88 ? 50.889 34.118 20.749 1.00 14.84 98 LEU A O 1
ATOM 686 N N . GLN A 1 89 ? 52.136 32.507 21.720 1.00 15.65 99 GLN A N 1
ATOM 687 C CA . GLN A 1 89 ? 52.795 32.092 20.484 1.00 16.34 99 GLN A CA 1
ATOM 688 C C . GLN A 1 89 ? 51.797 31.469 19.511 1.00 16.38 99 GLN A C 1
ATOM 689 O O . GLN A 1 89 ? 51.901 31.662 18.302 1.00 13.58 99 GLN A O 1
ATOM 695 N N . LYS A 1 90 ? 50.829 30.728 20.041 1.00 16.05 100 LYS A N 1
ATOM 696 C CA . LYS A 1 90 ? 49.820 30.084 19.201 1.00 16.38 100 LYS A CA 1
ATOM 697 C C . LYS A 1 90 ? 49.036 31.107 18.382 1.00 15.65 100 LYS A C 1
ATOM 698 O O . LYS A 1 90 ? 48.870 30.960 17.169 1.00 16.42 100 LYS A O 1
ATOM 704 N N . ILE A 1 91 ? 48.554 32.148 19.052 1.00 14.25 101 ILE A N 1
ATOM 705 C CA . ILE A 1 91 ? 47.777 33.182 18.383 1.00 13.98 101 ILE A CA 1
ATOM 706 C C . ILE A 1 91 ? 48.673 34.010 17.465 1.00 13.52 101 ILE A C 1
ATOM 707 O O . ILE A 1 91 ? 48.257 34.430 16.384 1.00 12.31 101 ILE A O 1
ATOM 712 N N . ARG A 1 92 ? 49.911 34.220 17.895 1.00 12.58 102 ARG A N 1
ATOM 713 C CA . ARG A 1 92 ? 50.881 34.966 17.107 1.00 13.20 102 ARG A CA 1
ATOM 714 C C . ARG A 1 92 ? 51.029 34.285 15.743 1.00 15.31 102 ARG A C 1
ATOM 715 O O . ARG A 1 92 ? 50.984 34.946 14.701 1.00 14.21 102 ARG A O 1
ATOM 723 N N . ASP A 1 93 ? 51.183 32.961 15.752 1.00 13.93 103 ASP A N 1
ATOM 724 C CA . ASP A 1 93 ? 51.331 32.204 14.509 1.00 16.34 103 ASP A CA 1
ATOM 725 C C . ASP A 1 93 ? 50.077 32.250 13.642 1.00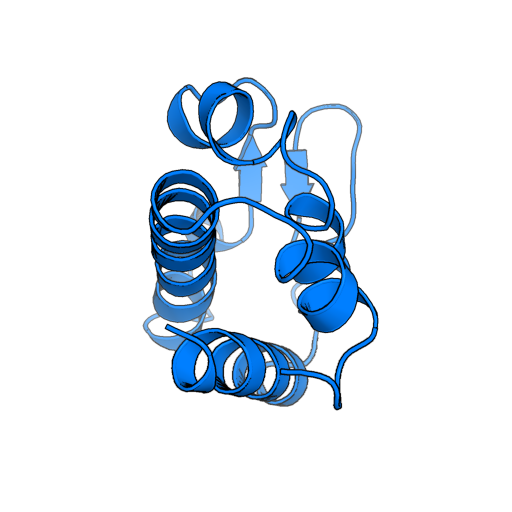 14.71 103 ASP A C 1
ATOM 726 O O . ASP A 1 93 ? 50.171 32.383 12.420 1.00 15.73 103 ASP A O 1
ATOM 731 N N . LEU A 1 94 ? 48.907 32.134 14.267 1.00 13.05 104 LEU A N 1
ATOM 732 C CA . LEU A 1 94 ? 47.653 32.145 13.518 1.00 14.53 104 LEU A CA 1
ATOM 733 C C . LEU A 1 94 ? 47.413 33.473 12.814 1.00 13.59 104 LEU A C 1
ATOM 734 O O . LEU A 1 94 ? 46.722 33.535 11.797 1.00 12.97 104 LEU A O 1
ATOM 739 N N . ILE A 1 95 ? 47.983 34.541 13.362 1.00 13.23 105 ILE A N 1
ATOM 740 C CA . ILE A 1 95 ? 47.861 35.855 12.743 1.00 12.26 105 ILE A CA 1
ATOM 741 C C . ILE A 1 95 ? 48.859 35.941 11.590 1.00 12.70 105 ILE A C 1
ATOM 742 O O . ILE A 1 95 ? 48.513 36.326 10.473 1.00 12.79 105 ILE A O 1
ATOM 747 N N . ALA A 1 96 ? 50.101 35.560 11.870 1.00 13.32 106 ALA A N 1
ATOM 748 C CA . ALA A 1 96 ? 51.174 35.622 10.884 1.00 13.98 106 ALA A CA 1
ATOM 749 C C . ALA A 1 96 ? 50.903 34.893 9.571 1.00 13.39 106 ALA A C 1
ATOM 750 O O . ALA A 1 96 ? 51.218 35.408 8.498 1.00 14.40 106 ALA A O 1
ATOM 752 N N . ILE A 1 97 ? 50.315 33.706 9.644 1.00 14.38 107 ILE A N 1
ATOM 753 C CA . ILE A 1 97 ? 50.054 32.947 8.427 1.00 14.72 107 ILE A CA 1
ATOM 754 C C . ILE A 1 97 ? 48.983 33.562 7.532 1.00 16.01 107 ILE A C 1
ATOM 755 O O . ILE A 1 97 ? 48.791 33.108 6.403 1.00 16.76 107 ILE A O 1
ATOM 760 N N . GLU A 1 98 ? 48.292 34.594 8.016 1.00 15.28 108 GLU A N 1
ATOM 761 C CA . GLU A 1 98 ? 47.242 35.226 7.218 1.00 16.37 108 GLU A CA 1
ATOM 762 C C . GLU A 1 98 ? 47.690 36.510 6.519 1.00 16.60 108 GLU A C 1
ATOM 763 O O . GLU A 1 98 ? 46.925 37.095 5.752 1.00 17.37 108 GLU A O 1
ATOM 769 N N . ARG A 1 99 ? 48.918 36.949 6.780 1.00 16.15 109 ARG A N 1
ATOM 770 C CA . ARG A 1 99 ? 49.427 38.166 6.152 1.00 16.88 109 ARG A CA 1
ATOM 771 C C . ARG A 1 99 ? 49.840 37.896 4.708 1.00 18.81 109 ARG A C 1
ATOM 772 O O . ARG A 1 99 ? 49.869 36.708 4.319 1.00 18.43 109 ARG A O 1
#

=== Feature glossary ===
A reading guide for the features in this record.

Start from the sequence.

  · Sequence gives the chain of amino acids in standard one-letter code (A=alanine, C=cysteine, …, Y=tyrosine), read N→C. It is the only feature that is directly encoded by the gene; all structural features are derived from the folded form of this sequence.

Fold it, and you get atomic coordinates and the backbone conformation that goes with them.

  · Structure coordinates are given as an mmCIF _atom_site loop: one row per atom with element, residue name, chain id, sequence number, and x/y/z position in Å. Only the four main-chain atoms per residue are included here; side chains are omitted to keep the record compact.

  · Backbone dihedral angles. Every residue except chain termini has a φ (preceding-C → N → Cα → C) and a ψ (N → Cα → C → next-N). They are reported in degrees following the IUPAC sign convention. Secondary structure is essentially a statement about which (φ, ψ) basin each residue occupies.

  · Eight-state secondary structure (DSSP): H is the canonical α-helix, G the tighter 3₁₀-helix, I the wider π-helix; E/B are β-structure, T and S are turns and bends, and '-' is everything else. DSSP derives these from the pattern of main-chain N–H···O=C hydrogen bonds, not from the sequence.

  · SS3 is a coarse helix/strand/coil call (letters a/b/c) made by the P-SEA algorithm from inter-Cα distances and dihedrals. It is less detailed than DSSP but needs only Cα positions.

Summarize the fold with a handful of shape descriptors and a per-residue structural alphabet.

  · Radius of gyration (Rg) is the root-mean-square distance of Cα atoms from their centroid — a single number for overall size and compactness. A globular domain of N residues has Rg ≈ 2.2·N^0.38 Å; an extended or disordered chain has a much larger Rg. The Cα contact count is the number of residue pairs whose Cα atoms are within 8 Å and are more than four positions apart in sequence — a standard proxy for tertiary packing density. The bounding box is the smallest axis-aligned box enclosing all Cα atoms.

  · 3Di is Foldseek's structural alphabet. Each residue is assigned one of twenty discrete states based on how its Cα sits relative to its spatial (not sequential) neighbors. Aligning 3Di strings finds structural homologs roughly as well as full 3D superposition, but orders of magnitude faster.

  · Solvent-accessible surface area (SASA) is the area in Å² traced out by the centre of a 1.4 Å probe sphere (a water molecule) rolled over the protein's van der Waals surface (Shrake–Rupley / Lee–Richards construction). Buried residues have near-zero SASA; fully exposed residues can exceed 200 Å². The total SASA scales roughly with the number of surface residues.

Ask how reliable the model is.

  · For AlphaFold models, the B-factor field carries pLDDT — the model's own estimate of local accuracy on a 0–100 scale. Regions with pLDDT<50 should be treated as essentially unmodeled; they often correspond to intrinsically disordered segments.

  · For experimental (PDB) structures, the B-factor (temperature factor) quantifies the positional spread of each atom in the crystal — a combination of thermal vibration and static disorder — in units of Å². High B-factors mark flexible loops or poorly resolved regions; low B-factors mark the rigid, well-ordered core.

  · Predicted Aligned Error (PAE) is an AlphaFold confidence matrix: entry (i, j) is the expected error in the position of residue j, in ångströms, when the prediction is superimposed on the true structure at residue i. Low PAE within a block of residues means that block is internally rigid and well-predicted; high PAE between two blocks means their relative placement is uncertain even if each block individually is confident.

Place it in context: what it resembles, what it is annotated as, and how it looks.

  · Structural nearest neighbors (via Foldseek easy-search vs the PDB). Reported per hi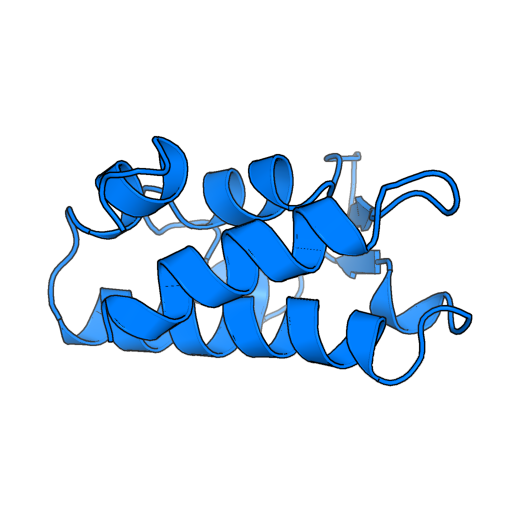t: target PDB id, E-value, and alignment TM-score. A TM-score above ~0.5 is the conventional threshold for 'same fold'.

  · Functional annotations link the protein to curated databases. InterPro entries identify conserved domains and families by matching the sequence against member-database signatures (Pfam, PROSITE, CDD, …). Gene Ontology (GO) terms describe molecular function, biological process, and cellular component in a controlled vocabulary. CATH places the structure in a hierarchical fold classification (Class/Architecture/Topology/Homologous-superfamily). The organism is the source species.

  · The contact map is a binary N×N matrix image: pixel (i, j) is dark where Cα_i and Cα_j are within 8 Å and |i−j|>4. Because the |i−j|>4 filter removes local helical contacts, off-diagonal stripes parallel to the main diagonal indicate parallel β-sheets; stripes perpendicular to it indicate antiparallel β-sheets. The Ramachandran plot scatters every residue's (φ, ψ) pair against the sterically allowed regions. The PAE heatmap renders the predicted-aligned-error matrix.

  · Six rendered views show the 3D structure from the faces of a cube — i.e. along ±x, ±y, ±z. Rendering representation is drawn randomly per protein from cartoon (secondary-structure ribbons), sticks (backbone bonds), or molecular surface; coloring is either N→C rainbow (blue at the N-terminus through red at the C-terminus) or one color per chain.